Protein AF-M7NWM3-F1 (afdb_monomer_lite)

Foldseek 3Di:
DDDDDDDDDDDPDQDDLPPPLCPLVVVLVCQQVVDDDDSCVRCVVSVVVSVVVSVVSVD

Radius of gyration: 13.54 Å; chains: 1; bounding box: 32×31×30 Å

pLDDT: mean 70.85, std 16.34, range [38.22, 89.81]

Secondary structure (DSSP, 8-state):
-----------SS---TTTTTHHHHHHHHHHHHH--S-HHHHTHHHHHHHHHHHHHH--

Sequence (59 aa):
MAEIKKKSDISEEKPKPCCVCLETRKARDDCMVSKEGDPLIICQELIEAHRQYVLIWIG

Structure (mmCIF, N/CA/C/O backbone):
data_AF-M7NWM3-F1
#
_entry.id   AF-M7NWM3-F1
#
loop_
_atom_site.group_PDB
_atom_site.id
_atom_site.type_symbol
_atom_site.label_atom_id
_atom_site.label_alt_id
_atom_site.label_comp_id
_atom_site.label_asym_id
_atom_site.label_entity_id
_atom_site.label_seq_id
_atom_site.pdbx_PDB_ins_code
_atom_site.Cartn_x
_atom_site.Cartn_y
_atom_site.Cartn_z
_atom_site.occupancy
_atom_site.B_iso_or_equiv
_atom_site.auth_seq_id
_atom_site.auth_comp_id
_atom_site.auth_asym_id
_atom_site.auth_atom_id
_atom_site.pdbx_PDB_model_num
ATOM 1 N N . MET A 1 1 ? -2.253 -24.507 -7.000 1.00 41.28 1 MET A N 1
ATOM 2 C CA . MET A 1 1 ? -2.076 -23.060 -7.244 1.00 41.28 1 MET A CA 1
ATOM 3 C C . MET A 1 1 ? -2.627 -22.355 -6.016 1.00 41.28 1 MET A C 1
ATOM 5 O O . MET A 1 1 ? -3.743 -22.673 -5.633 1.00 41.28 1 MET A O 1
ATOM 9 N N . ALA A 1 2 ? -1.815 -21.573 -5.306 1.00 44.34 2 ALA A N 1
ATOM 10 C CA . ALA A 1 2 ? -2.153 -21.084 -3.969 1.00 44.34 2 ALA A CA 1
ATOM 11 C C . ALA A 1 2 ? -3.163 -19.925 -4.027 1.00 44.34 2 ALA A C 1
ATOM 13 O O . ALA A 1 2 ? -2.869 -18.867 -4.577 1.00 44.34 2 ALA A O 1
ATOM 14 N N . GLU A 1 3 ? -4.344 -20.133 -3.447 1.00 61.59 3 GLU A N 1
ATOM 15 C CA . GLU A 1 3 ? -5.269 -19.066 -3.065 1.00 61.59 3 GLU A CA 1
ATOM 16 C C . GLU A 1 3 ? -4.729 -18.313 -1.845 1.00 61.59 3 GLU A C 1
ATOM 18 O O . GLU A 1 3 ? -4.441 -18.960 -0.841 1.00 61.59 3 GLU A O 1
ATOM 23 N N . ILE A 1 4 ? -4.729 -16.970 -1.861 1.00 48.88 4 ILE A N 1
ATOM 24 C CA . ILE A 1 4 ? -5.018 -16.182 -0.649 1.00 48.88 4 ILE A CA 1
ATOM 25 C C . ILE A 1 4 ? -5.888 -14.967 -0.999 1.00 48.88 4 ILE A C 1
ATOM 27 O O . ILE A 1 4 ? -5.474 -13.984 -1.609 1.00 48.88 4 ILE A O 1
ATOM 31 N N . LYS A 1 5 ? -7.128 -15.085 -0.540 1.00 57.91 5 LYS A N 1
ATOM 32 C CA . LYS A 1 5 ? -8.244 -14.143 -0.500 1.00 57.91 5 LYS A CA 1
ATOM 33 C C . LYS A 1 5 ? -8.174 -13.317 0.789 1.00 57.91 5 LYS A C 1
ATOM 35 O O . LYS A 1 5 ? -8.113 -13.940 1.844 1.00 57.91 5 LYS A O 1
ATOM 40 N N . LYS A 1 6 ? -8.316 -11.979 0.751 1.00 46.62 6 LYS A N 1
ATOM 41 C CA . LYS A 1 6 ? -9.212 -11.263 1.696 1.00 46.62 6 LYS A CA 1
ATOM 42 C C . LYS A 1 6 ? -9.428 -9.774 1.398 1.00 46.62 6 LYS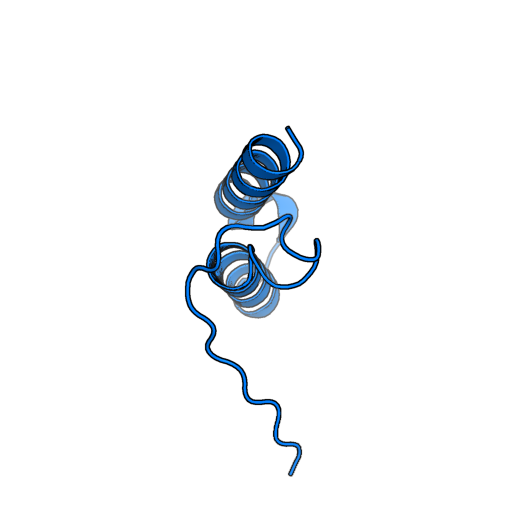 A C 1
ATOM 44 O O . LYS A 1 6 ? -8.496 -8.984 1.353 1.00 46.62 6 LYS A O 1
ATOM 49 N N . LYS A 1 7 ? -10.714 -9.438 1.291 1.00 62.59 7 LYS A N 1
ATOM 50 C CA . LYS A 1 7 ? -11.352 -8.122 1.389 1.00 62.59 7 LYS A CA 1
ATOM 51 C C . LYS A 1 7 ? -11.918 -7.997 2.811 1.00 62.59 7 LYS A C 1
ATOM 53 O O . LYS A 1 7 ? -12.567 -8.947 3.247 1.00 62.59 7 LYS A O 1
ATOM 58 N N . SER A 1 8 ? -11.692 -6.896 3.525 1.00 41.16 8 SER A N 1
ATOM 59 C CA . SER A 1 8 ? -12.417 -6.475 4.751 1.00 41.16 8 SER A CA 1
ATOM 60 C C . SER A 1 8 ? -12.062 -4.996 4.958 1.00 41.16 8 SER A C 1
ATOM 62 O O . SER A 1 8 ? -10.882 -4.694 5.081 1.00 41.16 8 SER A O 1
ATOM 64 N N . ASP A 1 9 ? -12.927 -4.027 4.662 1.00 40.56 9 ASP A N 1
ATOM 65 C CA . ASP A 1 9 ? -14.157 -3.615 5.365 1.00 40.56 9 ASP A CA 1
ATOM 66 C C . ASP A 1 9 ? -13.937 -3.224 6.837 1.00 40.56 9 ASP A C 1
ATOM 68 O O . ASP A 1 9 ? -13.393 -3.988 7.636 1.00 40.56 9 ASP A O 1
ATOM 72 N N . ILE A 1 10 ? -14.329 -1.982 7.114 1.00 51.09 10 ILE A N 1
ATOM 73 C CA . ILE A 1 10 ? -14.232 -1.211 8.354 1.00 51.09 10 ILE A CA 1
ATOM 74 C C . ILE A 1 10 ? -15.013 -1.900 9.479 1.00 51.09 10 ILE A C 1
ATOM 76 O O . ILE A 1 10 ? -16.196 -2.175 9.328 1.00 51.09 10 ILE A O 1
ATOM 80 N N . SER A 1 11 ? -14.370 -2.125 10.630 1.00 38.22 11 SER A N 1
ATOM 81 C CA . SER A 1 11 ? -15.073 -2.462 11.871 1.00 38.22 11 SER A CA 1
ATOM 82 C C . SER A 1 11 ? -14.402 -1.764 13.053 1.00 38.22 11 SER A C 1
ATOM 84 O O . SER A 1 11 ? -13.215 -1.940 13.335 1.00 38.22 11 SER A O 1
ATOM 86 N N . GLU A 1 12 ? -15.205 -0.928 13.691 1.00 55.94 12 GLU A N 1
ATOM 87 C CA . GLU A 1 12 ? -14.946 -0.084 14.846 1.00 55.94 12 GLU A CA 1
ATOM 88 C C . GLU A 1 12 ? -14.823 -0.923 16.127 1.00 55.94 12 GLU A C 1
ATOM 90 O O . GLU A 1 12 ? -15.783 -1.062 16.861 1.00 55.94 12 GLU A O 1
ATOM 95 N N . GLU A 1 13 ? -13.659 -1.534 16.373 1.00 54.56 13 GLU A N 1
ATOM 96 C CA . GLU A 1 13 ? -13.179 -1.962 17.705 1.00 54.56 13 GLU A CA 1
ATOM 97 C C . GLU A 1 13 ? -11.771 -2.580 17.579 1.00 54.56 13 GLU A C 1
ATOM 99 O O . GLU A 1 13 ? -11.595 -3.691 17.088 1.00 54.56 13 GLU A O 1
ATOM 104 N N . LY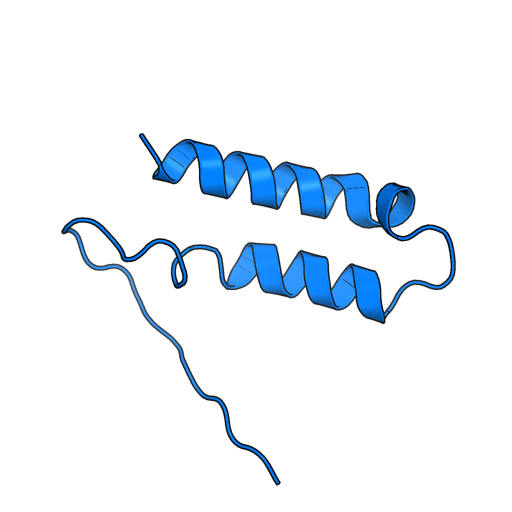S A 1 14 ? -10.746 -1.794 17.951 1.00 49.56 14 LYS A N 1
ATOM 105 C CA . LYS A 1 14 ? -9.290 -2.080 17.912 1.00 49.56 14 LYS A CA 1
ATOM 106 C C . LYS A 1 14 ? -8.834 -3.103 16.843 1.00 49.56 14 LYS A C 1
ATOM 108 O O . LYS A 1 14 ? -8.643 -4.289 17.126 1.00 49.56 14 LYS A O 1
ATOM 113 N N . PRO A 1 15 ? -8.588 -2.631 15.613 1.00 51.16 15 PRO A N 1
ATOM 114 C CA . PRO A 1 15 ? -8.261 -3.476 14.477 1.00 51.16 15 PRO A CA 1
ATOM 115 C C . PRO A 1 15 ? -6.890 -4.135 14.650 1.00 51.16 15 PRO A C 1
ATOM 117 O O . PRO A 1 15 ? -5.893 -3.501 14.993 1.00 51.16 15 PRO A O 1
ATOM 120 N N . LYS A 1 16 ? -6.841 -5.447 14.391 1.00 47.81 16 LYS A N 1
ATOM 121 C CA . LYS A 1 16 ? -5.606 -6.240 14.417 1.00 47.81 16 LYS A CA 1
ATOM 122 C C . LYS A 1 16 ? -4.560 -5.583 13.495 1.00 47.81 16 LYS A C 1
ATOM 124 O O . LYS A 1 16 ? -4.878 -5.330 12.328 1.00 47.81 16 LYS A O 1
ATOM 129 N N . PRO A 1 17 ? -3.307 -5.386 13.953 1.00 59.25 17 PRO A N 1
ATOM 130 C CA . PRO A 1 17 ? -2.299 -4.534 13.300 1.00 59.25 17 PRO A CA 1
ATOM 131 C C . PRO A 1 17 ? -1.814 -5.025 11.923 1.00 59.25 17 PRO A C 1
ATOM 133 O O . PRO A 1 17 ? -0.938 -4.418 11.317 1.00 59.25 17 PRO A O 1
ATOM 136 N N . CYS A 1 18 ? -2.359 -6.124 11.398 1.00 54.62 18 CYS A N 1
ATOM 137 C CA . CYS A 1 18 ? -1.921 -6.734 10.146 1.00 54.62 18 CYS A CA 1
ATOM 138 C C . CYS A 1 18 ? -2.916 -6.620 8.976 1.00 54.62 18 CYS A C 1
ATOM 140 O O . CYS A 1 18 ? -2.537 -6.982 7.864 1.00 54.62 18 CYS A O 1
ATOM 142 N N . CYS A 1 19 ? -4.149 -6.129 9.176 1.00 59.59 19 CYS A N 1
ATOM 143 C CA . CYS A 1 19 ? -5.175 -6.099 8.111 1.00 59.59 19 CYS A CA 1
ATOM 144 C C . CYS A 1 19 ? -5.526 -4.710 7.569 1.00 59.59 19 CYS A C 1
ATOM 146 O O . CYS A 1 19 ? -6.166 -4.616 6.529 1.00 59.59 19 CYS A O 1
ATOM 148 N N . VAL A 1 20 ? -5.101 -3.640 8.233 1.00 56.03 20 VAL A N 1
ATOM 149 C CA . VAL A 1 20 ? -5.538 -2.282 7.879 1.00 56.03 20 VAL A CA 1
ATOM 150 C C . VAL A 1 20 ? -4.739 -1.728 6.701 1.00 56.03 20 VAL A C 1
ATOM 152 O O . VAL A 1 20 ? -5.268 -1.104 5.792 1.00 56.03 20 VAL A O 1
ATOM 155 N N . CYS A 1 21 ? -3.446 -2.019 6.660 1.00 64.75 21 CYS A N 1
ATOM 156 C CA . CYS A 1 21 ? -2.544 -1.387 5.707 1.00 64.75 21 CYS A CA 1
ATOM 157 C C . CYS A 1 21 ? -2.461 -2.147 4.378 1.00 64.75 21 CYS A C 1
ATOM 159 O O . CYS A 1 21 ? -1.441 -2.061 3.703 1.00 64.75 21 CYS A O 1
ATOM 161 N N . LEU A 1 22 ? -3.474 -2.949 4.023 1.00 70.50 22 LEU A N 1
ATOM 162 C CA . LEU A 1 22 ? -3.406 -3.858 2.874 1.00 70.50 22 LEU A CA 1
ATOM 163 C C . LEU A 1 22 ? -3.180 -3.095 1.562 1.00 70.50 22 LEU A C 1
ATOM 165 O O . LEU A 1 22 ? -2.420 -3.550 0.715 1.00 70.50 22 LEU A O 1
ATOM 169 N N . GLU A 1 23 ? -3.795 -1.921 1.424 1.00 74.94 23 GLU A N 1
ATOM 170 C CA . GLU A 1 23 ? -3.721 -1.094 0.220 1.00 74.94 23 GLU A CA 1
ATOM 171 C C . GLU A 1 23 ? -2.348 -0.422 0.065 1.00 74.94 23 GLU A C 1
ATOM 173 O O . GLU A 1 23 ? -1.657 -0.652 -0.928 1.00 74.94 23 GLU A O 1
ATOM 178 N N . THR A 1 24 ? -1.887 0.306 1.090 1.00 80.94 24 THR A N 1
ATOM 179 C CA . THR A 1 24 ? -0.572 0.975 1.076 1.00 80.94 24 THR A CA 1
ATOM 180 C C . THR A 1 24 ? 0.586 -0.023 1.079 1.00 80.94 24 THR A C 1
ATOM 182 O O . THR A 1 24 ? 1.591 0.186 0.402 1.00 80.94 24 THR A O 1
ATOM 185 N N . ARG A 1 25 ? 0.436 -1.160 1.774 1.00 81.00 25 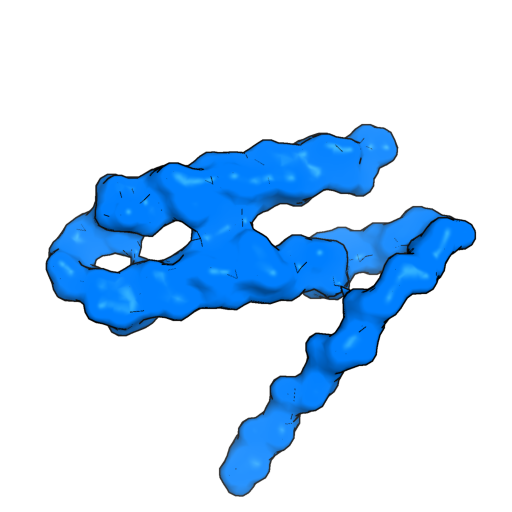ARG A N 1
ATOM 186 C CA . ARG A 1 25 ? 1.409 -2.260 1.739 1.00 81.00 25 ARG A CA 1
ATOM 187 C C . ARG A 1 25 ? 1.484 -2.877 0.353 1.00 81.00 25 ARG A C 1
ATOM 189 O O . ARG A 1 25 ? 2.591 -3.106 -0.113 1.00 81.00 25 ARG A O 1
ATOM 196 N N . LYS A 1 26 ? 0.345 -3.155 -0.292 1.00 82.88 26 LYS A N 1
ATOM 197 C CA . LYS A 1 26 ? 0.321 -3.754 -1.632 1.00 82.88 26 LYS A CA 1
ATOM 198 C C . LYS A 1 26 ? 0.955 -2.823 -2.659 1.00 82.88 26 LYS A C 1
ATOM 200 O O . LYS A 1 26 ? 1.758 -3.298 -3.445 1.00 82.88 26 LYS A O 1
ATOM 205 N N . ALA A 1 27 ? 0.664 -1.524 -2.607 1.00 84.81 27 ALA A N 1
ATOM 206 C CA . ALA A 1 27 ? 1.294 -0.543 -3.491 1.00 84.81 27 ALA A CA 1
ATOM 207 C C . ALA A 1 27 ? 2.822 -0.487 -3.299 1.00 84.81 27 ALA A C 1
ATOM 209 O O . ALA A 1 27 ? 3.570 -0.495 -4.274 1.00 84.81 27 ALA A O 1
ATOM 210 N N . ARG A 1 28 ? 3.299 -0.502 -2.045 1.00 86.69 28 ARG A N 1
ATOM 211 C CA . ARG A 1 28 ? 4.736 -0.564 -1.739 1.00 86.69 28 ARG A CA 1
ATOM 212 C C . ARG A 1 28 ? 5.379 -1.851 -2.265 1.00 86.69 28 ARG A C 1
ATOM 214 O O . ARG A 1 28 ? 6.433 -1.788 -2.885 1.00 86.69 28 ARG A O 1
ATOM 221 N N . ASP A 1 29 ? 4.769 -3.000 -1.988 1.00 86.56 29 ASP A N 1
ATOM 222 C CA . ASP A 1 29 ? 5.283 -4.313 -2.398 1.00 86.56 29 ASP A CA 1
ATOM 223 C C . ASP A 1 29 ? 5.331 -4.447 -3.926 1.00 86.56 29 ASP A C 1
ATOM 225 O O . ASP A 1 29 ? 6.343 -4.865 -4.478 1.00 86.56 29 ASP A O 1
ATOM 229 N N . ASP A 1 30 ? 4.272 -4.008 -4.609 1.00 87.38 30 ASP A N 1
ATOM 230 C CA . ASP A 1 30 ? 4.180 -3.986 -6.071 1.00 87.38 30 ASP A CA 1
ATOM 231 C C . ASP A 1 30 ? 5.277 -3.111 -6.693 1.00 87.38 30 ASP A C 1
ATOM 233 O O . ASP A 1 30 ? 5.945 -3.530 -7.638 1.00 87.38 30 ASP A O 1
ATOM 237 N N . CYS A 1 31 ? 5.547 -1.944 -6.099 1.00 87.69 31 CYS A N 1
ATOM 238 C CA . CYS A 1 31 ? 6.646 -1.079 -6.518 1.00 87.69 31 CYS A CA 1
ATOM 239 C C . CYS A 1 31 ? 8.021 -1.730 -6.298 1.00 87.69 31 CYS A C 1
ATOM 241 O O . CYS A 1 31 ? 8.857 -1.694 -7.199 1.00 87.69 31 CYS A O 1
ATOM 243 N N . MET A 1 32 ? 8.253 -2.360 -5.141 1.00 86.38 32 MET A N 1
ATOM 244 C CA . MET A 1 32 ? 9.526 -3.028 -4.832 1.00 86.38 32 MET A CA 1
ATOM 245 C C . MET A 1 32 ? 9.814 -4.208 -5.769 1.00 86.38 32 MET A C 1
ATOM 247 O O . MET A 1 32 ? 10.974 -4.460 -6.080 1.00 86.38 32 MET A O 1
ATOM 251 N N . VAL A 1 33 ? 8.777 -4.926 -6.209 1.00 87.62 33 VAL A N 1
ATOM 252 C CA . VAL A 1 33 ? 8.908 -6.078 -7.116 1.00 87.62 33 VAL A CA 1
ATOM 253 C C . VAL A 1 33 ? 9.008 -5.646 -8.584 1.00 87.62 33 VAL A C 1
ATOM 255 O O . VAL A 1 33 ? 9.670 -6.320 -9.370 1.00 87.62 33 VAL A O 1
ATOM 258 N N . SER A 1 34 ? 8.377 -4.532 -8.967 1.00 84.69 34 SER A N 1
ATOM 259 C CA . SER A 1 34 ? 8.278 -4.108 -10.374 1.00 84.69 34 SER A CA 1
ATOM 260 C C . SER A 1 34 ? 9.387 -3.161 -10.839 1.00 84.69 34 SER A C 1
ATOM 262 O O . SER A 1 34 ? 9.543 -2.957 -12.044 1.00 84.69 34 SER A O 1
ATOM 264 N N . LYS A 1 35 ? 10.119 -2.515 -9.925 1.00 83.56 35 LYS A N 1
ATOM 265 C CA . LYS A 1 35 ? 11.127 -1.501 -10.268 1.00 83.56 35 LYS A CA 1
ATOM 266 C C . LYS A 1 35 ? 12.537 -2.091 -10.258 1.00 83.56 35 LYS A C 1
ATOM 268 O O . LYS A 1 35 ? 12.973 -2.656 -9.264 1.00 83.56 35 LYS A O 1
ATOM 273 N N . GLU A 1 36 ? 13.261 -1.906 -11.359 1.00 78.50 36 GLU A N 1
ATOM 274 C CA . GLU A 1 36 ? 14.681 -2.246 -11.482 1.00 78.50 36 GLU A CA 1
ATOM 275 C C . GLU A 1 36 ? 15.532 -1.039 -11.045 1.00 78.50 36 GLU A C 1
ATOM 277 O O . GLU A 1 36 ? 15.361 0.066 -11.564 1.00 78.50 36 GLU A O 1
ATOM 282 N N . GLY A 1 37 ? 16.397 -1.222 -10.045 1.00 82.25 37 GLY A N 1
ATOM 283 C CA . GLY A 1 37 ? 17.161 -0.146 -9.399 1.00 82.25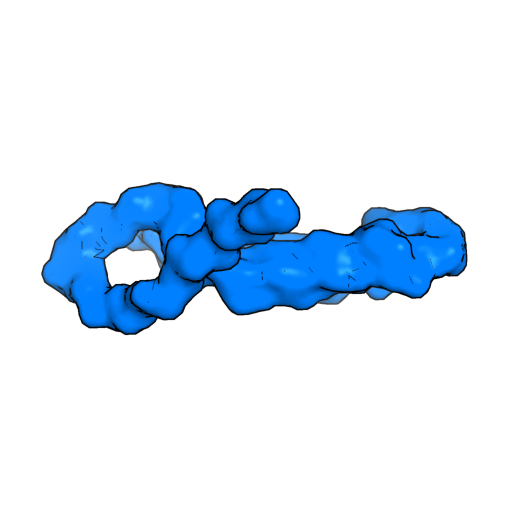 37 GLY A CA 1
ATOM 284 C C . GLY A 1 37 ? 17.083 -0.223 -7.873 1.00 82.25 37 GLY A C 1
ATOM 285 O O . GLY A 1 37 ? 16.725 -1.265 -7.333 1.00 82.25 37 GLY A O 1
ATOM 286 N N . ASP A 1 38 ? 17.426 0.863 -7.171 1.00 86.19 38 ASP A N 1
ATOM 287 C CA . ASP A 1 38 ? 17.359 0.901 -5.705 1.00 86.19 38 ASP A CA 1
ATOM 288 C C . ASP A 1 38 ? 15.905 1.137 -5.234 1.00 86.19 38 ASP A C 1
ATOM 290 O O . ASP A 1 38 ? 15.372 2.248 -5.374 1.00 86.19 38 ASP A O 1
ATOM 294 N N . PRO A 1 39 ? 15.217 0.110 -4.699 1.00 80.81 39 PRO A N 1
ATOM 295 C CA . PRO A 1 39 ? 13.787 0.184 -4.413 1.00 80.81 39 PRO A CA 1
ATOM 296 C C . PRO A 1 39 ? 13.478 1.115 -3.236 1.00 80.81 39 PRO A C 1
ATOM 298 O O . PRO A 1 39 ? 12.350 1.593 -3.114 1.00 80.81 39 PRO A O 1
ATOM 301 N N . LEU A 1 40 ? 14.462 1.400 -2.374 1.00 81.00 40 LEU A N 1
ATOM 302 C CA . LEU A 1 40 ? 14.300 2.326 -1.252 1.00 81.00 40 LEU A CA 1
ATOM 303 C C . LEU A 1 40 ? 14.178 3.768 -1.734 1.00 81.00 40 LEU A C 1
ATOM 305 O O . LEU A 1 40 ? 13.465 4.543 -1.102 1.00 81.00 40 LEU A O 1
ATOM 309 N N . ILE A 1 41 ? 14.838 4.112 -2.843 1.00 86.19 41 ILE A N 1
ATOM 310 C CA . ILE A 1 41 ? 14.750 5.441 -3.454 1.00 86.19 41 ILE A CA 1
ATOM 311 C C . ILE A 1 41 ? 13.514 5.536 -4.349 1.00 86.19 41 ILE A C 1
ATOM 313 O O . ILE A 1 41 ? 12.745 6.486 -4.236 1.00 86.19 41 ILE A O 1
ATOM 317 N N . ILE A 1 42 ? 13.275 4.536 -5.201 1.00 86.38 42 ILE A N 1
ATOM 318 C CA . ILE A 1 42 ? 12.178 4.583 -6.183 1.00 86.38 42 ILE A CA 1
ATOM 319 C C . ILE A 1 42 ? 10.804 4.484 -5.505 1.00 86.38 42 ILE A C 1
ATOM 321 O O . ILE A 1 42 ? 9.853 5.135 -5.930 1.00 86.38 42 ILE A O 1
ATOM 325 N N . CYS A 1 43 ? 10.690 3.686 -4.443 1.00 89.81 43 CYS A N 1
ATOM 326 C CA . CYS A 1 43 ? 9.439 3.491 -3.715 1.00 89.81 43 CYS A CA 1
ATOM 327 C C . CYS A 1 43 ? 9.396 4.292 -2.405 1.00 89.81 43 CYS A C 1
ATOM 329 O O . CYS A 1 43 ? 8.561 3.995 -1.549 1.00 89.81 43 CYS A O 1
ATOM 331 N N . GLN A 1 44 ? 10.276 5.288 -2.226 1.00 88.69 44 GLN A N 1
ATOM 332 C CA . GLN A 1 44 ? 10.385 6.072 -0.991 1.00 88.69 44 GLN A CA 1
ATOM 333 C C . GLN A 1 44 ? 9.047 6.701 -0.592 1.00 88.69 44 GLN A C 1
ATOM 335 O O . GLN A 1 44 ? 8.611 6.539 0.546 1.00 88.69 44 GLN A O 1
ATOM 340 N N . GLU A 1 45 ? 8.355 7.328 -1.545 1.00 88.69 45 GLU A N 1
ATOM 341 C CA . GLU A 1 45 ? 7.050 7.959 -1.320 1.00 88.69 45 GLU A CA 1
ATOM 342 C C . GLU A 1 45 ? 5.996 6.946 -0.844 1.00 88.69 45 GLU A C 1
ATOM 344 O O . GLU A 1 45 ? 5.223 7.2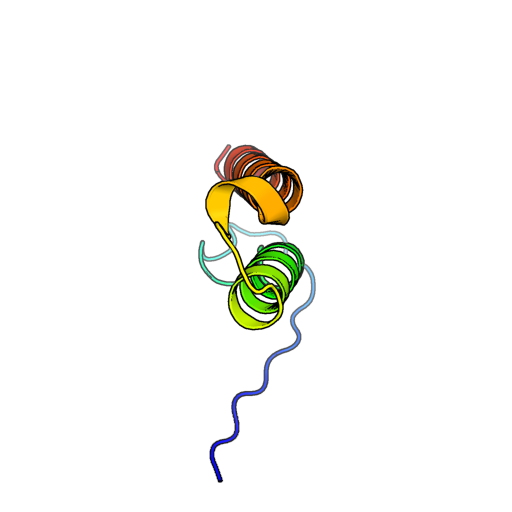19 0.072 1.00 88.69 45 GLU A O 1
ATOM 349 N N . LEU A 1 46 ? 6.004 5.727 -1.397 1.00 87.81 46 LEU A N 1
ATOM 350 C CA . LEU A 1 46 ? 5.087 4.651 -1.001 1.00 87.81 46 LEU A CA 1
ATOM 351 C C . LEU A 1 46 ? 5.429 4.079 0.380 1.00 87.81 46 LEU A C 1
ATOM 353 O O . LEU A 1 46 ? 4.533 3.728 1.150 1.00 87.81 46 LEU A O 1
ATOM 357 N N . ILE A 1 47 ? 6.721 3.981 0.706 1.00 87.31 47 ILE A N 1
ATOM 358 C CA . ILE A 1 47 ? 7.203 3.547 2.022 1.00 87.31 47 ILE A CA 1
ATOM 359 C C . ILE A 1 47 ? 6.814 4.574 3.088 1.00 87.31 47 ILE A C 1
ATOM 361 O O . ILE A 1 47 ? 6.349 4.189 4.164 1.00 87.31 47 ILE A O 1
ATOM 365 N N . GLU A 1 48 ? 6.986 5.862 2.798 1.00 88.44 48 GLU A N 1
ATOM 366 C CA . GLU A 1 48 ? 6.653 6.951 3.712 1.00 88.44 48 GLU A CA 1
ATOM 367 C C . GLU A 1 48 ? 5.140 7.059 3.922 1.00 88.44 48 GLU A C 1
ATOM 369 O O . GLU A 1 48 ? 4.691 7.052 5.070 1.00 88.44 48 GLU A O 1
ATOM 374 N N . ALA A 1 49 ? 4.349 7.004 2.848 1.00 84.38 49 ALA A N 1
ATOM 375 C CA . ALA A 1 49 ? 2.890 6.975 2.929 1.00 84.38 49 ALA A CA 1
ATOM 376 C C . ALA A 1 49 ? 2.380 5.772 3.742 1.00 84.38 49 ALA A C 1
ATOM 378 O O . ALA A 1 49 ? 1.505 5.912 4.600 1.00 84.38 49 ALA A O 1
ATOM 379 N N . HIS A 1 50 ? 2.960 4.584 3.532 1.00 85.75 50 HIS A N 1
ATOM 380 C CA . HIS A 1 50 ? 2.634 3.399 4.324 1.00 85.75 50 HIS A CA 1
ATOM 381 C C . HIS A 1 50 ? 3.014 3.573 5.802 1.00 85.75 50 HIS A C 1
ATOM 383 O O . HIS A 1 50 ? 2.216 3.245 6.680 1.00 85.75 50 HIS A O 1
ATOM 389 N N . ARG A 1 51 ? 4.201 4.120 6.097 1.00 83.25 51 ARG A N 1
ATOM 390 C CA . ARG A 1 51 ? 4.645 4.411 7.470 1.00 83.25 51 ARG A CA 1
ATOM 391 C C . ARG A 1 51 ? 3.724 5.404 8.168 1.00 83.25 51 ARG A C 1
ATOM 393 O O . ARG A 1 51 ? 3.339 5.149 9.303 1.00 83.25 51 ARG A O 1
ATOM 400 N N . GLN A 1 52 ? 3.358 6.500 7.510 1.00 84.19 52 GLN A N 1
ATOM 401 C CA . GLN A 1 52 ? 2.447 7.498 8.069 1.00 84.19 52 GLN A CA 1
ATOM 402 C C . GLN A 1 52 ? 1.074 6.894 8.353 1.00 84.19 52 GLN A C 1
ATOM 404 O O . GLN A 1 52 ? 0.562 7.045 9.457 1.00 84.19 52 GLN A O 1
ATOM 409 N N . TYR A 1 53 ? 0.519 6.138 7.407 1.00 78.88 53 TYR A N 1
ATOM 410 C CA . TYR A 1 53 ? -0.762 5.461 7.584 1.00 78.88 53 TYR A CA 1
ATOM 411 C C . TYR A 1 53 ? -0.763 4.513 8.794 1.00 78.88 53 TYR A C 1
ATOM 413 O O . TYR A 1 53 ? -1.675 4.55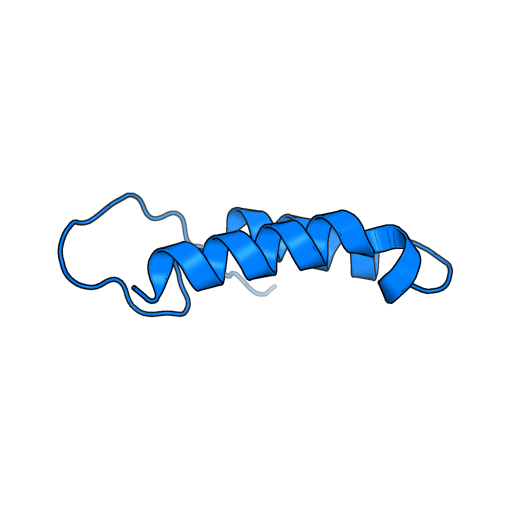5 9.620 1.00 78.88 53 TYR A O 1
ATOM 421 N N . VAL A 1 54 ? 0.293 3.703 8.932 1.00 78.00 54 VAL A N 1
ATOM 422 C CA . VAL A 1 54 ? 0.489 2.808 10.083 1.00 78.00 54 VAL A CA 1
ATOM 423 C C . VAL A 1 54 ? 0.603 3.606 11.388 1.00 78.00 54 VAL A C 1
ATOM 425 O O . VAL A 1 54 ? 0.001 3.223 12.386 1.00 78.00 54 VAL A O 1
ATOM 428 N N . LEU A 1 55 ? 1.346 4.716 11.390 1.00 73.50 55 LEU A N 1
ATOM 429 C CA . LEU A 1 55 ? 1.540 5.557 12.576 1.00 73.50 55 LEU A CA 1
ATOM 430 C C . LEU A 1 55 ? 0.245 6.235 13.041 1.00 73.50 55 LEU A C 1
ATOM 432 O O . LEU A 1 55 ? 0.006 6.298 14.242 1.00 73.50 55 LEU A O 1
ATOM 436 N N . ILE A 1 56 ? -0.601 6.696 12.116 1.00 73.19 56 ILE A N 1
ATOM 437 C CA . ILE A 1 56 ? -1.888 7.340 12.435 1.00 73.19 56 ILE A CA 1
ATOM 438 C C . ILE A 1 56 ? -2.861 6.344 13.089 1.00 73.19 56 ILE A C 1
ATOM 440 O O . ILE A 1 56 ? -3.679 6.735 13.912 1.00 73.19 56 ILE A O 1
ATOM 444 N N . TRP A 1 57 ? -2.760 5.055 12.753 1.00 61.34 57 TRP A N 1
ATOM 445 C CA . TRP A 1 57 ? -3.648 4.003 13.267 1.00 61.34 57 TRP A CA 1
ATOM 446 C C . TRP A 1 57 ? -3.191 3.344 14.572 1.00 61.34 57 TRP A C 1
ATOM 448 O O . TRP A 1 57 ? -3.973 2.630 15.194 1.00 61.34 57 TRP A O 1
ATOM 458 N N . ILE A 1 58 ? -1.932 3.531 14.975 1.00 61.19 58 ILE A N 1
ATOM 459 C CA . ILE A 1 58 ? -1.388 2.979 16.230 1.00 61.19 58 ILE A CA 1
ATOM 460 C C . ILE A 1 58 ? -1.713 3.882 17.444 1.00 61.19 58 ILE A C 1
ATOM 462 O O . ILE A 1 58 ? -1.474 3.470 18.580 1.00 61.19 58 ILE A O 1
ATOM 466 N N . GLY A 1 59 ? -2.278 5.076 17.212 1.00 51.16 59 GLY A N 1
ATOM 467 C CA . GLY A 1 59 ? -2.741 6.019 18.241 1.00 51.16 59 GLY A CA 1
ATOM 468 C C . GLY A 1 59 ? -4.027 5.597 18.939 1.00 51.16 59 GLY A C 1
ATOM 469 O O . GLY A 1 59 ? -5.015 5.311 18.229 1.00 51.16 59 GLY A O 1
#

InterPro domains:
  IPR007745 Cytochrome c oxidase copper chaperone [PF05051] (13-52)
  IPR009069 Cysteine alpha-hairpin motif superfamily [SSF47072] (8-52)

Organism: Pneumocystis murina (strain B123) (NCBI:txid1069680)